Protein AF-A0A920PLA4-F1 (afdb_monomer_lite)

Secondary structure (DSSP, 8-state):
---S----S-----S-S-HHHHHHHHHHHHHHHTT-HHHHHHHHHHHHHH-TT-HHHHHHHHHHHS-BTTB-GGGS-HHHHHHHHHHHHHHHHHHHHHHHHHHTTS-----TTGGGS--GGGGGGS---HHHHHHHHHHHHHHHHHHHHHTSTTS---

Radius of gyration: 16.99 Å; chains: 1; bounding box: 38×43×42 Å

Sequence (158 aa):
MNYPFKLGEYSRPITTCNPEVQIWFDRGLAWVYGFNHEEGAKCLRRAVDIDPTCAMAHWGMALASGPFYNLPWEWLSANQTETMLLTCYEAVQQAVKHSVTLLRSKKHSSWHCLSVIHPIRSLVRKNLKWDDAYAERCEPSIKNFRKTLTSLPYLPRQ

Structure (mmCIF, N/CA/C/O backbone):
data_AF-A0A920PLA4-F1
#
_entry.id   AF-A0A920PLA4-F1
#
loop_
_atom_site.group_PDB
_atom_site.id
_atom_site.type_symbol
_atom_site.label_atom_id
_atom_site.label_alt_id
_atom_site.label_comp_id
_atom_site.label_asym_id
_atom_site.label_entity_id
_atom_site.label_seq_id
_atom_site.pdbx_PDB_ins_code
_atom_site.Cartn_x
_atom_site.Cartn_y
_atom_site.Cartn_z
_atom_site.occupancy
_atom_site.B_iso_or_equiv
_atom_site.auth_seq_id
_atom_site.auth_comp_id
_atom_site.auth_asym_id
_atom_site.auth_atom_id
_atom_site.pdbx_PDB_model_num
ATOM 1 N N . MET A 1 1 ? 4.524 5.229 18.432 1.00 57.50 1 MET A N 1
ATOM 2 C CA . MET A 1 1 ? 5.457 4.846 17.348 1.00 57.50 1 MET A CA 1
ATOM 3 C C . MET A 1 1 ? 6.106 6.088 16.774 1.00 57.50 1 MET A C 1
ATOM 5 O O . MET A 1 1 ? 5.375 6.991 16.387 1.00 57.50 1 MET A O 1
ATOM 9 N N . ASN A 1 2 ? 7.438 6.146 16.734 1.00 78.62 2 ASN A N 1
ATOM 10 C CA . ASN A 1 2 ? 8.165 7.284 16.175 1.00 78.62 2 ASN A CA 1
ATOM 11 C C . ASN A 1 2 ? 8.436 7.014 14.686 1.00 78.62 2 ASN A C 1
ATOM 13 O O . ASN A 1 2 ? 9.343 6.259 14.351 1.00 78.62 2 ASN A O 1
ATOM 17 N N . TYR A 1 3 ? 7.585 7.540 13.805 1.00 89.25 3 TYR A N 1
ATOM 18 C CA . TYR A 1 3 ? 7.832 7.495 12.364 1.00 89.25 3 TYR A CA 1
ATOM 19 C C . TYR A 1 3 ? 8.714 8.696 11.998 1.00 89.25 3 TYR A C 1
ATOM 21 O O . TYR A 1 3 ? 8.331 9.817 12.333 1.00 89.25 3 TYR A O 1
ATOM 29 N N . PRO A 1 4 ? 9.891 8.503 11.374 1.00 90.69 4 PRO A N 1
ATOM 30 C CA . PRO A 1 4 ? 10.906 9.556 11.296 1.00 90.69 4 PRO A CA 1
ATOM 31 C C . PRO A 1 4 ? 10.576 10.668 10.290 1.00 90.69 4 PRO A C 1
ATOM 33 O O . PRO A 1 4 ? 11.223 11.713 10.306 1.00 90.69 4 PRO A O 1
ATOM 36 N N . PHE A 1 5 ? 9.570 10.475 9.432 1.00 92.88 5 PHE A N 1
ATOM 37 C CA . PHE A 1 5 ? 9.207 11.423 8.382 1.00 92.88 5 PHE A CA 1
ATOM 38 C C . PHE A 1 5 ? 7.941 12.214 8.727 1.00 92.88 5 PHE A C 1
ATOM 40 O O . PHE A 1 5 ? 6.944 11.662 9.199 1.00 92.88 5 PHE A O 1
ATOM 47 N N . LYS A 1 6 ? 7.967 13.519 8.439 1.00 91.31 6 LYS A N 1
ATOM 48 C CA . LYS A 1 6 ? 6.815 14.422 8.563 1.00 91.31 6 LYS A CA 1
ATOM 49 C C . LYS A 1 6 ? 6.133 14.552 7.198 1.00 91.31 6 LYS A C 1
ATOM 51 O O . LYS A 1 6 ? 6.673 15.212 6.320 1.00 91.31 6 LYS A O 1
ATOM 56 N N . LEU A 1 7 ? 4.965 13.929 7.030 1.00 90.56 7 LEU A N 1
ATOM 57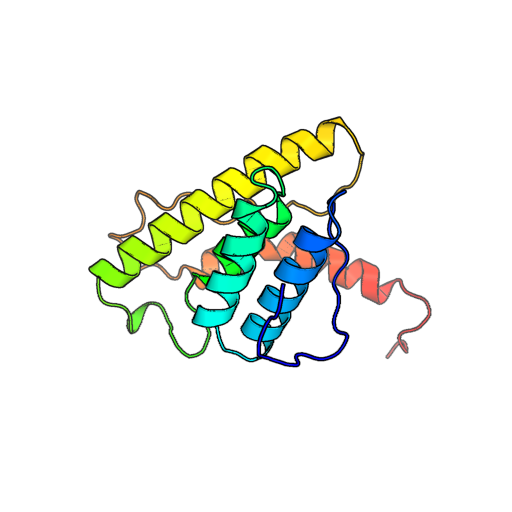 C CA . LEU A 1 7 ? 4.241 13.858 5.745 1.00 90.56 7 LEU A CA 1
ATOM 58 C C . LEU A 1 7 ? 3.047 14.828 5.637 1.00 90.56 7 LEU A C 1
ATOM 60 O O . LEU A 1 7 ? 2.288 14.769 4.675 1.00 90.56 7 LEU A O 1
ATOM 64 N N . GLY A 1 8 ? 2.876 15.719 6.617 1.00 87.19 8 GLY A N 1
ATOM 65 C CA . GLY A 1 8 ? 1.728 16.626 6.694 1.00 87.19 8 GLY A CA 1
ATOM 66 C C . GLY A 1 8 ? 0.460 15.953 7.229 1.00 87.19 8 GLY A C 1
ATOM 67 O O . GLY A 1 8 ? 0.527 14.918 7.889 1.00 87.19 8 GLY A O 1
ATOM 68 N N . GLU A 1 9 ? -0.689 16.577 6.962 1.00 87.94 9 GLU A N 1
ATOM 69 C CA . GLU A 1 9 ? -2.002 16.218 7.530 1.00 87.94 9 GLU A CA 1
ATOM 70 C C . GLU A 1 9 ? -2.928 15.510 6.527 1.00 87.94 9 GLU A C 1
ATOM 72 O O . GLU A 1 9 ? -4.133 15.402 6.749 1.00 87.94 9 GLU A O 1
ATOM 77 N N . TYR A 1 10 ? -2.388 15.043 5.395 1.00 88.62 10 TYR A N 1
ATOM 78 C CA . TYR A 1 10 ? -3.191 14.328 4.407 1.00 88.62 10 TYR A CA 1
ATOM 79 C C . TYR A 1 10 ? -3.833 13.086 5.037 1.00 88.62 10 TYR A C 1
ATOM 81 O O . TYR A 1 10 ? -3.143 12.257 5.631 1.00 88.62 10 TYR A O 1
ATOM 89 N N . SER A 1 11 ? -5.147 12.943 4.861 1.00 89.56 11 SER A N 1
ATOM 90 C CA . SER A 1 11 ? -5.881 11.761 5.293 1.00 89.56 11 SER A CA 1
ATOM 91 C C . SER A 1 11 ? -6.970 11.395 4.298 1.00 89.56 11 SER A C 1
ATOM 93 O O . SER A 1 11 ? -7.682 12.255 3.770 1.00 89.56 11 SER A O 1
ATOM 95 N N . ARG A 1 12 ? -7.119 10.093 4.057 1.00 86.31 12 ARG A N 1
ATOM 96 C CA . ARG A 1 12 ? -8.247 9.525 3.328 1.00 86.31 12 ARG A CA 1
ATOM 97 C C . ARG A 1 12 ? -8.957 8.523 4.235 1.00 86.31 12 ARG A C 1
ATOM 99 O O . ARG A 1 12 ? -8.454 7.409 4.390 1.00 86.31 12 ARG A O 1
ATOM 106 N N . PRO A 1 13 ? -10.141 8.860 4.776 1.00 85.56 13 PRO A N 1
ATOM 107 C CA . PRO A 1 13 ? -10.870 7.964 5.663 1.00 85.56 13 PRO A CA 1
ATOM 108 C C . PRO A 1 13 ? -11.124 6.598 5.019 1.00 85.56 13 PRO A C 1
ATOM 110 O O . PRO A 1 13 ? -11.668 6.505 3.913 1.00 85.56 13 PRO A O 1
ATOM 113 N N . ILE A 1 14 ? -10.743 5.536 5.725 1.00 85.50 14 ILE A N 1
ATOM 114 C CA . ILE A 1 14 ? -10.998 4.148 5.341 1.00 85.50 14 ILE A CA 1
ATOM 115 C C . ILE A 1 14 ? -11.874 3.453 6.377 1.00 85.50 14 ILE A C 1
ATOM 117 O O . ILE A 1 14 ? -12.033 3.895 7.511 1.00 85.50 14 ILE A O 1
ATOM 121 N N . THR A 1 15 ? -12.480 2.336 5.981 1.00 82.75 15 THR A N 1
ATOM 122 C CA . THR A 1 15 ? -13.236 1.506 6.920 1.00 82.75 15 THR A CA 1
ATOM 123 C C . THR A 1 15 ? -12.266 0.724 7.801 1.00 82.75 15 THR A C 1
ATOM 125 O O . THR A 1 15 ? -11.747 -0.313 7.396 1.00 82.75 15 THR A O 1
ATOM 128 N N . THR A 1 16 ? -12.016 1.238 8.999 1.00 82.88 16 THR A N 1
ATOM 129 C CA . THR A 1 16 ? -11.270 0.572 10.070 1.00 82.88 16 THR A CA 1
ATOM 130 C C . THR A 1 16 ? -11.741 1.112 11.420 1.00 82.88 16 THR A C 1
ATOM 132 O O . THR A 1 16 ? -12.177 2.258 11.517 1.00 82.88 16 THR A O 1
ATOM 135 N N . CYS A 1 17 ? -11.672 0.286 12.463 1.00 83.81 17 CYS A N 1
ATOM 136 C CA . CYS A 1 17 ? -11.915 0.717 13.843 1.00 83.81 17 CYS A CA 1
ATOM 137 C C . CYS A 1 17 ? -10.612 1.053 14.581 1.00 83.81 17 CYS A C 1
ATOM 139 O O . CYS A 1 17 ? -10.665 1.486 15.729 1.00 83.81 17 CYS A O 1
ATOM 141 N N . ASN A 1 18 ? -9.453 0.828 13.953 1.00 90.81 18 ASN A N 1
ATOM 142 C CA . ASN A 1 18 ? -8.153 1.049 14.564 1.00 90.81 18 ASN A CA 1
ATOM 143 C C . ASN A 1 18 ? -7.521 2.342 14.009 1.00 90.81 18 ASN A C 1
ATOM 145 O O . ASN A 1 18 ? -7.112 2.370 12.844 1.00 90.81 18 ASN A O 1
ATOM 149 N N . PRO A 1 19 ? -7.391 3.405 14.827 1.00 94.12 19 PRO A N 1
ATOM 150 C CA . PRO A 1 19 ? -6.769 4.658 14.401 1.00 94.12 19 PRO A CA 1
ATOM 151 C C . PRO A 1 19 ? -5.329 4.491 13.899 1.00 94.12 19 PRO A C 1
ATOM 153 O O . PRO A 1 19 ? -4.886 5.247 13.038 1.00 94.12 19 PRO A O 1
ATOM 156 N N . GLU A 1 20 ? -4.591 3.491 14.389 1.00 95.88 20 GLU A N 1
ATOM 157 C CA . GLU A 1 20 ? -3.226 3.221 13.933 1.00 95.88 20 GLU A CA 1
ATOM 158 C C . GLU A 1 20 ? -3.201 2.751 12.469 1.00 95.88 20 GLU A C 1
ATOM 160 O O . GLU A 1 20 ? -2.326 3.159 11.707 1.00 95.88 20 GLU A O 1
ATOM 165 N N . VAL A 1 21 ? -4.194 1.960 12.044 1.00 95.75 21 VAL A N 1
ATOM 166 C CA . VAL A 1 21 ? -4.337 1.506 10.648 1.00 95.75 21 VAL A CA 1
ATOM 167 C C . VAL A 1 21 ? -4.596 2.695 9.730 1.00 95.75 21 VAL A C 1
ATOM 169 O O . VAL A 1 21 ? -3.964 2.794 8.682 1.00 95.75 21 VAL A O 1
ATOM 172 N N . GLN A 1 22 ? -5.470 3.621 10.141 1.00 94.31 22 GLN A N 1
ATOM 173 C CA . GLN A 1 22 ? -5.736 4.857 9.399 1.00 94.31 22 GLN A CA 1
ATOM 174 C C . GLN A 1 22 ? -4.446 5.671 9.211 1.00 94.31 22 GLN A C 1
ATOM 176 O O . GLN A 1 22 ? -4.125 6.056 8.091 1.00 94.31 22 GLN A O 1
ATOM 181 N N . ILE A 1 23 ? -3.654 5.846 10.276 1.00 96.00 23 ILE A N 1
ATOM 182 C CA . ILE A 1 23 ? -2.377 6.577 10.225 1.00 96.00 23 ILE A CA 1
ATOM 183 C C . ILE A 1 23 ? -1.391 5.923 9.248 1.00 96.00 23 ILE A C 1
ATOM 185 O O . ILE A 1 23 ? -0.773 6.611 8.435 1.00 96.00 23 ILE A O 1
ATOM 189 N N . TRP A 1 24 ? -1.203 4.603 9.323 1.00 97.44 24 TRP A N 1
ATOM 190 C CA . TRP A 1 24 ? -0.270 3.902 8.435 1.00 97.44 24 TRP A CA 1
ATOM 191 C C . TRP A 1 24 ? -0.748 3.874 6.984 1.00 97.44 24 TRP A C 1
ATOM 193 O O . TRP A 1 24 ? 0.070 4.002 6.072 1.00 97.44 24 TRP A O 1
ATOM 203 N N . PHE A 1 25 ? -2.058 3.777 6.770 1.00 96.62 25 PHE A N 1
ATOM 204 C CA . PHE A 1 25 ? -2.655 3.879 5.448 1.00 96.62 25 PHE A CA 1
ATOM 205 C C . PHE A 1 25 ? -2.432 5.263 4.825 1.00 96.62 25 PHE A C 1
ATOM 207 O O . PHE A 1 25 ? -1.978 5.358 3.684 1.00 96.62 25 PHE A O 1
ATOM 214 N N . ASP A 1 26 ? -2.671 6.329 5.589 1.00 96.25 26 ASP A N 1
ATOM 215 C CA . ASP A 1 26 ? -2.479 7.708 5.136 1.00 96.25 26 ASP A CA 1
ATOM 216 C C . ASP A 1 26 ? -1.012 7.999 4.800 1.00 96.25 26 ASP A C 1
ATOM 218 O O . ASP A 1 26 ? -0.721 8.564 3.744 1.00 96.25 26 ASP A O 1
ATOM 222 N N . ARG A 1 27 ? -0.070 7.524 5.630 1.00 97.12 27 ARG A N 1
ATOM 223 C CA . ARG A 1 27 ? 1.374 7.596 5.336 1.00 97.12 27 ARG A CA 1
ATOM 224 C C . ARG A 1 27 ? 1.732 6.863 4.048 1.00 97.12 27 ARG A C 1
ATOM 226 O O . ARG A 1 27 ? 2.487 7.384 3.233 1.00 97.12 27 ARG A O 1
ATOM 233 N N . GLY A 1 28 ? 1.175 5.669 3.865 1.00 97.06 28 GLY A N 1
ATOM 234 C CA . GLY A 1 28 ? 1.363 4.875 2.659 1.00 97.06 28 GLY A CA 1
ATOM 235 C C . GLY A 1 28 ? 0.918 5.611 1.403 1.00 97.06 28 GLY A C 1
ATOM 236 O O . GLY A 1 28 ? 1.679 5.710 0.443 1.00 97.06 28 GLY A O 1
ATOM 237 N N . LEU A 1 29 ? -0.285 6.189 1.430 1.00 95.81 29 LEU A N 1
ATOM 238 C CA . LEU A 1 29 ? -0.794 6.987 0.318 1.00 95.81 29 LEU A CA 1
ATOM 239 C C . LEU A 1 29 ? 0.030 8.248 0.068 1.00 95.81 29 LEU A C 1
ATOM 241 O O . LEU A 1 29 ? 0.305 8.553 -1.089 1.00 95.81 29 LEU A O 1
ATOM 245 N N . ALA A 1 30 ? 0.447 8.955 1.118 1.00 96.19 30 ALA A N 1
ATOM 246 C CA . ALA A 1 30 ? 1.281 10.143 0.974 1.00 96.19 30 ALA A CA 1
ATOM 247 C C . ALA A 1 30 ? 2.594 9.825 0.238 1.00 96.19 30 ALA A C 1
ATOM 249 O O . ALA A 1 30 ? 2.984 10.564 -0.663 1.00 96.19 30 ALA A O 1
ATOM 250 N N . TRP A 1 31 ? 3.235 8.694 0.544 1.00 96.31 31 TRP A N 1
ATOM 251 C CA . TRP A 1 31 ? 4.441 8.264 -0.167 1.00 96.31 31 TRP A CA 1
ATOM 252 C C . TRP A 1 31 ? 4.193 7.829 -1.600 1.00 96.31 31 TRP A C 1
ATOM 254 O O . TRP A 1 31 ? 4.960 8.217 -2.478 1.00 96.31 31 TRP A O 1
ATOM 264 N N . VAL A 1 32 ? 3.122 7.074 -1.855 1.00 93.44 32 VAL A N 1
ATOM 265 C CA . VAL A 1 32 ? 2.747 6.689 -3.223 1.00 93.44 32 VAL A CA 1
ATOM 266 C C . VAL A 1 32 ? 2.486 7.935 -4.073 1.00 93.44 32 VAL A C 1
ATOM 268 O O . VAL A 1 32 ? 2.985 8.031 -5.189 1.00 93.44 32 VAL A O 1
ATOM 271 N N . TYR A 1 33 ? 1.772 8.930 -3.541 1.00 91.62 33 TYR A N 1
ATOM 272 C CA . TYR A 1 33 ? 1.533 10.200 -4.238 1.00 91.62 33 TYR A CA 1
ATOM 273 C C . TYR A 1 33 ? 2.795 11.056 -4.374 1.00 91.62 33 TYR A C 1
ATOM 275 O O . TYR A 1 33 ? 2.931 11.800 -5.340 1.00 91.62 33 TYR A O 1
ATOM 283 N N . GLY A 1 34 ? 3.736 10.917 -3.442 1.00 92.31 34 GLY A N 1
ATOM 284 C CA . GLY A 1 34 ? 5.088 11.463 -3.536 1.00 92.31 34 GLY A CA 1
ATOM 285 C C . GLY A 1 34 ? 6.040 10.645 -4.416 1.00 92.31 34 GLY A C 1
ATOM 286 O O . GLY A 1 34 ? 7.239 10.908 -4.387 1.00 92.31 34 GLY A O 1
ATOM 287 N N . PHE A 1 35 ? 5.541 9.657 -5.171 1.00 91.56 35 PHE A N 1
ATOM 288 C CA . PHE A 1 35 ? 6.309 8.768 -6.055 1.00 91.56 35 PHE A CA 1
ATOM 289 C C . PHE A 1 35 ? 7.365 7.888 -5.358 1.00 91.56 35 PHE A C 1
ATOM 291 O O . PHE A 1 35 ? 8.229 7.314 -6.020 1.00 91.56 35 PHE A O 1
ATOM 298 N N . ASN A 1 36 ? 7.280 7.707 -4.038 1.00 94.25 36 ASN A N 1
ATOM 299 C CA . ASN A 1 36 ? 8.088 6.741 -3.295 1.00 94.25 36 ASN A CA 1
ATOM 300 C C . ASN A 1 36 ? 7.276 5.468 -3.015 1.00 94.25 36 ASN A C 1
ATOM 302 O O . ASN A 1 36 ? 6.725 5.261 -1.932 1.00 94.25 36 ASN A O 1
ATOM 306 N N . HIS A 1 37 ? 7.202 4.603 -4.022 1.00 93.00 37 HIS A N 1
ATOM 307 C CA . HIS A 1 37 ? 6.447 3.352 -3.957 1.00 93.00 37 HIS A CA 1
ATOM 308 C C . HIS A 1 37 ? 6.996 2.374 -2.908 1.00 93.00 37 HIS A C 1
ATOM 310 O O . HIS A 1 37 ? 6.220 1.689 -2.243 1.00 93.00 37 HIS A O 1
ATOM 316 N N . GLU A 1 38 ? 8.316 2.345 -2.704 1.00 94.00 38 GLU A N 1
ATOM 317 C CA . GLU A 1 38 ? 8.954 1.437 -1.746 1.00 94.00 38 GLU A CA 1
ATOM 318 C C . GLU A 1 38 ? 8.552 1.764 -0.300 1.00 94.00 38 GLU A C 1
ATOM 320 O O . GLU A 1 38 ? 8.107 0.886 0.445 1.00 94.00 38 GLU A O 1
ATOM 325 N N . GLU A 1 39 ? 8.662 3.032 0.103 1.00 96.69 39 GLU A N 1
ATOM 326 C CA . GLU A 1 39 ? 8.265 3.459 1.448 1.00 96.69 39 GLU A CA 1
ATOM 327 C C . GLU A 1 39 ? 6.740 3.417 1.626 1.00 96.69 39 GLU A C 1
ATOM 329 O O . GLU A 1 39 ? 6.244 3.036 2.693 1.00 96.69 39 GLU A O 1
ATOM 334 N N . GLY A 1 40 ? 5.989 3.700 0.556 1.00 96.75 40 GLY A N 1
ATOM 335 C CA . GLY A 1 40 ? 4.544 3.493 0.506 1.00 96.75 40 GLY A CA 1
ATOM 336 C C . GLY A 1 40 ? 4.160 2.047 0.826 1.00 96.75 40 GLY A C 1
ATOM 337 O O . GLY A 1 40 ? 3.346 1.806 1.720 1.00 96.75 40 GLY A O 1
ATOM 338 N N . ALA A 1 41 ? 4.802 1.075 0.174 1.00 96.19 41 ALA A N 1
ATOM 339 C CA . ALA A 1 41 ? 4.573 -0.347 0.416 1.00 96.19 41 ALA A CA 1
ATOM 340 C C . ALA A 1 41 ? 4.949 -0.765 1.848 1.00 96.19 41 ALA A C 1
ATOM 342 O O . ALA A 1 41 ? 4.235 -1.559 2.458 1.00 96.19 41 ALA A O 1
ATOM 343 N N . LYS A 1 42 ? 6.022 -0.214 2.435 1.00 97.00 42 LYS A N 1
ATOM 344 C CA . LYS A 1 42 ? 6.383 -0.476 3.845 1.00 97.00 42 LYS A CA 1
ATOM 345 C C . LYS A 1 42 ? 5.304 0.020 4.810 1.00 97.00 42 LYS A C 1
ATOM 347 O O . LYS A 1 42 ? 4.901 -0.721 5.707 1.00 97.00 42 LYS A O 1
ATOM 352 N N . CYS A 1 43 ? 4.794 1.233 4.603 1.00 97.69 43 CYS A N 1
ATOM 353 C CA . CYS A 1 43 ? 3.721 1.795 5.424 1.00 97.69 43 CYS A CA 1
ATOM 354 C C . CYS A 1 43 ? 2.413 1.002 5.289 1.00 97.69 43 CYS A C 1
ATOM 356 O O . CYS A 1 43 ? 1.756 0.706 6.286 1.00 97.69 43 CYS A O 1
ATOM 358 N N . LEU A 1 44 ? 2.050 0.610 4.067 1.00 97.62 44 LEU A N 1
ATOM 359 C CA . LEU A 1 44 ? 0.823 -0.147 3.799 1.00 97.62 44 LEU A CA 1
ATOM 360 C C . LEU A 1 44 ? 0.916 -1.578 4.326 1.00 97.62 44 LEU A C 1
ATOM 362 O O . LEU A 1 44 ? -0.064 -2.084 4.870 1.00 97.62 44 LEU A O 1
ATOM 366 N N . ARG A 1 45 ? 2.101 -2.197 4.276 1.00 97.81 45 ARG A N 1
ATOM 367 C CA . ARG A 1 45 ? 2.349 -3.493 4.916 1.00 97.81 45 ARG A CA 1
ATOM 368 C C . ARG A 1 45 ? 2.145 -3.383 6.416 1.00 97.81 45 ARG A C 1
ATOM 370 O O . ARG A 1 45 ? 1.456 -4.212 6.990 1.00 97.81 45 ARG A O 1
ATOM 377 N N . ARG A 1 46 ? 2.639 -2.308 7.034 1.00 97.69 46 ARG A N 1
ATOM 378 C CA . ARG A 1 46 ? 2.419 -2.067 8.460 1.00 97.69 46 ARG A CA 1
ATOM 379 C C . ARG A 1 46 ? 0.933 -1.920 8.803 1.00 97.69 46 ARG A C 1
ATOM 381 O O . ARG A 1 46 ? 0.508 -2.436 9.831 1.00 97.69 46 ARG A O 1
ATOM 388 N N . ALA A 1 47 ? 0.140 -1.269 7.949 1.00 97.44 47 ALA A N 1
ATOM 389 C CA . ALA A 1 47 ? -1.313 -1.206 8.117 1.00 97.44 47 ALA A CA 1
ATOM 390 C C . ALA A 1 47 ? -1.966 -2.603 8.046 1.00 97.44 47 ALA A C 1
ATOM 392 O O . ALA A 1 47 ? -2.823 -2.910 8.873 1.00 97.44 47 ALA A O 1
ATOM 393 N N . VAL A 1 48 ? -1.525 -3.458 7.113 1.00 96.94 48 VAL A N 1
ATOM 394 C CA . VAL A 1 48 ? -1.965 -4.863 7.008 1.00 96.94 48 VAL A CA 1
ATOM 395 C C . VAL A 1 48 ? -1.545 -5.684 8.231 1.00 96.94 48 VAL A C 1
ATOM 397 O O . VAL A 1 48 ? -2.347 -6.463 8.730 1.00 96.94 48 VAL A O 1
ATOM 400 N N . ASP A 1 49 ? -0.333 -5.498 8.754 1.00 97.56 49 ASP A N 1
ATOM 401 C CA . ASP A 1 49 ? 0.145 -6.223 9.940 1.00 97.56 49 ASP A CA 1
ATOM 402 C C . ASP A 1 49 ? -0.677 -5.886 11.194 1.00 97.56 49 ASP A C 1
ATOM 404 O O . ASP A 1 49 ? -0.846 -6.726 12.076 1.00 97.56 49 ASP A O 1
ATOM 408 N N . ILE A 1 50 ? -1.173 -4.647 11.290 1.00 97.38 50 ILE A N 1
ATOM 409 C CA . ILE A 1 50 ? -2.009 -4.189 12.407 1.00 97.38 50 ILE A CA 1
ATOM 410 C C . ILE A 1 50 ? -3.447 -4.703 12.269 1.00 97.38 50 ILE A C 1
ATOM 412 O O . ILE A 1 50 ? -4.037 -5.138 13.257 1.00 97.38 50 ILE A O 1
ATOM 416 N N . ASP A 1 51 ? -4.021 -4.640 11.066 1.00 94.75 51 ASP A N 1
ATOM 417 C CA . ASP A 1 51 ? -5.351 -5.175 10.770 1.00 94.75 51 ASP A CA 1
ATOM 418 C C . ASP A 1 51 ? -5.336 -5.955 9.447 1.00 94.75 51 ASP A C 1
ATOM 420 O O . ASP A 1 51 ? -5.608 -5.393 8.376 1.00 94.75 51 ASP A O 1
ATOM 424 N N . PRO A 1 52 ? -5.095 -7.280 9.512 1.00 95.44 52 PRO A N 1
ATOM 425 C CA . PRO A 1 52 ? -5.084 -8.138 8.332 1.00 95.44 52 PRO A CA 1
ATOM 426 C C . PRO A 1 52 ? -6.441 -8.234 7.634 1.00 95.44 52 PRO A C 1
ATOM 428 O O . PRO A 1 52 ? -6.515 -8.753 6.523 1.00 95.44 52 PRO A O 1
ATOM 431 N N . THR A 1 53 ? -7.520 -7.760 8.262 1.00 90.88 53 THR A N 1
ATOM 432 C CA . THR A 1 53 ? -8.869 -7.754 7.690 1.00 90.88 53 THR A CA 1
ATOM 433 C C . THR A 1 53 ? -9.228 -6.428 7.027 1.00 90.88 53 THR A C 1
ATOM 435 O O . THR A 1 53 ? -10.293 -6.311 6.416 1.00 90.88 53 THR A O 1
ATOM 438 N N . CYS A 1 54 ? -8.345 -5.427 7.083 1.00 88.06 54 CYS A N 1
ATOM 439 C CA . CYS A 1 54 ? -8.579 -4.141 6.449 1.00 88.06 54 CYS A CA 1
ATOM 440 C C . CYS A 1 54 ? -8.449 -4.256 4.924 1.00 88.06 54 CYS A C 1
ATOM 442 O O . CYS A 1 54 ? -7.354 -4.236 4.359 1.00 88.06 54 CYS A O 1
ATOM 444 N N . ALA A 1 55 ? -9.591 -4.313 4.233 1.00 87.38 55 ALA A N 1
ATOM 445 C CA . ALA A 1 55 ? -9.639 -4.386 2.772 1.00 87.38 55 ALA A CA 1
ATOM 446 C C . ALA A 1 55 ? -8.853 -3.249 2.091 1.00 87.38 55 ALA A C 1
ATOM 448 O O . ALA A 1 55 ? -8.227 -3.454 1.052 1.00 87.38 55 ALA A O 1
ATOM 449 N N . MET A 1 56 ? -8.855 -2.057 2.695 1.00 87.94 56 MET A N 1
ATOM 450 C CA . MET A 1 56 ? -8.156 -0.894 2.153 1.00 87.94 56 MET A CA 1
ATOM 451 C C . MET A 1 56 ? -6.645 -0.939 2.317 1.00 87.94 56 MET A C 1
ATOM 453 O O . MET A 1 56 ? -5.938 -0.494 1.416 1.00 87.94 56 MET A O 1
ATOM 457 N N . ALA A 1 57 ? -6.140 -1.510 3.409 1.00 94.06 57 ALA A N 1
ATOM 458 C CA . ALA A 1 57 ? -4.706 -1.707 3.580 1.00 94.06 57 ALA A CA 1
ATOM 459 C C . ALA A 1 57 ? -4.158 -2.657 2.500 1.00 94.06 57 ALA A C 1
ATOM 461 O O . ALA A 1 57 ? -3.161 -2.348 1.847 1.00 94.06 57 ALA A O 1
ATOM 462 N N . HIS A 1 58 ? -4.881 -3.749 2.222 1.00 92.38 58 HIS A N 1
ATOM 463 C CA . HIS A 1 58 ? -4.558 -4.686 1.138 1.00 92.38 58 HIS A CA 1
ATOM 464 C C . HIS A 1 58 ? -4.631 -4.045 -0.251 1.00 92.38 58 HIS A C 1
ATOM 466 O O . HIS A 1 58 ? -3.756 -4.257 -1.086 1.00 92.38 58 HIS A O 1
ATOM 472 N N . TRP A 1 59 ? -5.630 -3.201 -0.502 1.00 92.62 59 TRP A N 1
ATOM 473 C CA . TRP A 1 59 ? -5.680 -2.427 -1.742 1.00 92.62 59 TRP A CA 1
ATOM 474 C C . TRP A 1 59 ? -4.475 -1.503 -1.909 1.00 92.62 59 TRP A C 1
ATOM 476 O O . TRP A 1 59 ? -3.876 -1.457 -2.982 1.00 92.62 59 TRP A O 1
ATOM 486 N N . GLY A 1 60 ? -4.108 -0.787 -0.846 1.00 91.44 60 GLY A N 1
ATOM 487 C CA . GLY A 1 60 ? -2.942 0.084 -0.857 1.00 91.44 60 GLY A CA 1
ATOM 488 C C . GLY A 1 60 ? -1.655 -0.697 -1.129 1.00 91.44 60 GLY A C 1
ATOM 489 O O . GLY A 1 60 ? -0.832 -0.250 -1.922 1.00 91.44 60 GLY A O 1
ATOM 490 N N . MET A 1 61 ? -1.509 -1.896 -0.557 1.00 94.06 61 MET A N 1
ATOM 491 C CA . MET A 1 61 ? -0.388 -2.791 -0.860 1.00 94.06 61 MET A CA 1
ATOM 492 C C . MET A 1 61 ? -0.280 -3.114 -2.353 1.00 94.06 61 MET A C 1
ATOM 494 O O . MET A 1 61 ? 0.815 -3.030 -2.909 1.00 94.06 61 MET A O 1
ATOM 498 N N . ALA A 1 62 ? -1.398 -3.429 -3.014 1.00 88.56 62 ALA A N 1
ATOM 499 C CA . ALA A 1 62 ? -1.411 -3.659 -4.458 1.00 88.56 62 ALA A CA 1
ATOM 500 C C . ALA A 1 62 ? -1.044 -2.389 -5.245 1.00 88.56 62 ALA A C 1
ATOM 502 O O . ALA A 1 62 ? -0.236 -2.451 -6.165 1.00 88.56 62 ALA A O 1
ATOM 503 N N . LEU A 1 63 ? -1.588 -1.234 -4.849 1.00 88.44 63 LEU A N 1
ATOM 504 C CA . LEU A 1 63 ? -1.298 0.059 -5.474 1.00 88.44 63 LEU A CA 1
ATOM 505 C C . LEU A 1 63 ? 0.195 0.420 -5.404 1.00 88.44 63 LEU A C 1
ATOM 507 O O . LEU A 1 63 ? 0.761 0.895 -6.383 1.00 88.44 63 LEU A O 1
ATOM 511 N N . ALA A 1 64 ? 0.832 0.209 -4.252 1.00 92.88 64 ALA A N 1
ATOM 512 C CA . ALA A 1 64 ? 2.233 0.563 -4.049 1.00 92.88 64 ALA A CA 1
ATOM 513 C C . ALA A 1 64 ? 3.213 -0.432 -4.692 1.00 92.88 64 ALA A C 1
ATOM 515 O O . ALA A 1 64 ? 4.328 -0.042 -5.016 1.00 92.88 64 ALA A O 1
ATOM 516 N N . SER A 1 65 ? 2.812 -1.696 -4.870 1.00 89.94 65 SER A N 1
ATOM 517 C CA . SER A 1 65 ? 3.703 -2.776 -5.333 1.00 89.94 65 SER A CA 1
ATOM 518 C C . SER A 1 65 ? 3.645 -3.033 -6.843 1.00 89.94 65 SER A C 1
ATOM 520 O O . SER A 1 65 ? 4.409 -3.857 -7.347 1.00 89.94 65 SER A O 1
ATOM 522 N N . GLY A 1 66 ? 2.724 -2.380 -7.556 1.00 84.75 66 GLY A N 1
ATOM 523 C CA . GLY A 1 66 ? 2.597 -2.473 -9.009 1.00 84.75 66 GLY A CA 1
ATOM 524 C C . GLY A 1 66 ? 3.540 -1.518 -9.749 1.00 84.75 66 GLY A C 1
ATOM 525 O O . GLY A 1 66 ? 4.155 -0.644 -9.133 1.00 84.75 66 GLY A O 1
ATOM 526 N N . PRO A 1 67 ? 3.667 -1.668 -11.076 1.00 80.50 67 PRO A N 1
ATOM 527 C CA . PRO A 1 67 ? 4.386 -0.703 -11.892 1.00 80.50 67 PRO A CA 1
ATOM 528 C C . PRO A 1 67 ? 3.660 0.635 -11.925 1.00 80.50 67 PRO A C 1
ATOM 530 O O . PRO A 1 67 ? 2.455 0.742 -11.689 1.00 80.50 67 PRO A O 1
ATOM 533 N N . PHE A 1 68 ? 4.433 1.667 -12.220 1.00 81.94 68 PHE A N 1
ATOM 534 C CA . PHE A 1 68 ? 4.001 3.056 -12.219 1.00 81.94 68 PHE A CA 1
ATOM 535 C C . PHE A 1 68 ? 4.653 3.790 -13.385 1.00 81.94 68 PHE A C 1
ATOM 537 O O . PHE A 1 68 ? 5.492 3.237 -14.088 1.00 81.94 68 PHE A O 1
ATOM 544 N N . TYR A 1 69 ? 4.285 5.053 -13.594 1.00 75.62 69 TYR A N 1
ATOM 545 C CA . TYR A 1 69 ? 4.684 5.815 -14.781 1.00 75.62 69 TYR A CA 1
ATOM 546 C C . TYR A 1 69 ? 6.204 5.818 -15.056 1.00 75.62 69 TYR A C 1
ATOM 548 O O . TYR A 1 69 ? 6.620 5.766 -16.207 1.00 75.62 69 TYR A O 1
ATOM 556 N N . ASN A 1 70 ? 7.031 5.826 -14.002 1.00 82.38 70 ASN A N 1
ATOM 557 C CA . ASN A 1 70 ? 8.497 5.818 -14.108 1.00 82.38 70 ASN A CA 1
ATOM 558 C C . ASN A 1 70 ? 9.126 4.414 -13.990 1.00 82.38 70 ASN A C 1
ATOM 560 O O . ASN A 1 70 ? 10.348 4.294 -13.969 1.00 82.38 70 ASN A O 1
ATOM 564 N N . LEU A 1 71 ? 8.318 3.363 -13.862 1.00 83.25 71 LEU A N 1
ATOM 565 C CA . LEU A 1 71 ? 8.749 1.967 -13.850 1.00 83.25 71 LEU A CA 1
ATOM 566 C C . LEU A 1 71 ? 7.703 1.132 -14.602 1.00 83.25 71 LEU A C 1
ATOM 568 O O . LEU A 1 71 ? 6.923 0.411 -13.972 1.00 83.25 71 LEU A O 1
ATOM 572 N N . PRO A 1 72 ? 7.623 1.292 -15.933 1.00 83.50 72 PRO A N 1
ATOM 573 C CA . PRO A 1 72 ? 6.672 0.563 -16.750 1.00 83.50 72 PRO A CA 1
ATOM 574 C C . PRO A 1 72 ? 7.065 -0.919 -16.845 1.00 83.50 72 PRO A C 1
ATOM 576 O O . PRO A 1 72 ? 8.201 -1.307 -16.548 1.00 83.50 72 PRO A O 1
ATOM 579 N N . TRP A 1 73 ? 6.119 -1.759 -17.266 1.00 79.56 73 TRP A N 1
ATOM 580 C CA . TRP A 1 73 ? 6.298 -3.213 -17.344 1.00 79.56 73 TRP A CA 1
ATOM 581 C C . TRP A 1 73 ? 7.515 -3.622 -18.181 1.00 79.56 73 TRP A C 1
ATOM 583 O O . TRP A 1 73 ? 8.214 -4.571 -17.837 1.00 79.56 73 TRP A O 1
ATOM 593 N N . GLU A 1 74 ? 7.797 -2.891 -19.255 1.00 82.75 74 GLU A N 1
ATOM 594 C CA . GLU A 1 74 ? 8.874 -3.157 -20.208 1.00 82.75 74 GLU A CA 1
ATOM 595 C C . GLU A 1 74 ? 10.270 -3.004 -19.595 1.00 82.75 74 GLU A C 1
ATOM 59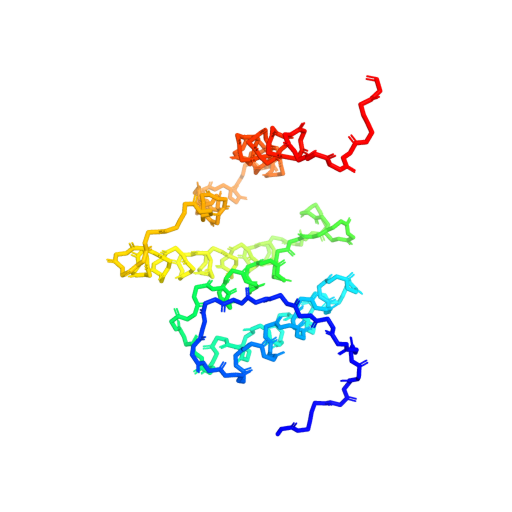7 O O . GLU A 1 74 ? 11.243 -3.514 -20.150 1.00 82.75 74 GLU A O 1
ATOM 602 N N . TRP A 1 75 ? 10.391 -2.289 -18.474 1.00 85.81 75 TRP A N 1
ATOM 603 C CA . TRP A 1 75 ? 11.669 -2.076 -17.789 1.00 85.81 75 TRP A CA 1
ATOM 604 C C . TRP A 1 75 ? 11.948 -3.135 -16.722 1.00 85.81 75 TRP A C 1
ATOM 606 O O . TRP A 1 75 ? 13.051 -3.188 -16.176 1.00 85.81 75 TRP A O 1
ATOM 616 N N . LEU A 1 76 ? 10.969 -3.986 -16.416 1.00 82.50 76 LEU A N 1
ATOM 617 C CA . LEU A 1 76 ? 11.106 -5.037 -15.422 1.00 82.50 76 LEU A CA 1
ATOM 618 C C . LEU A 1 76 ? 11.715 -6.292 -16.049 1.00 82.50 76 LEU A C 1
ATOM 620 O O . LEU A 1 76 ? 11.301 -6.765 -17.107 1.00 82.50 76 LEU A O 1
ATOM 624 N N . SER A 1 77 ? 12.662 -6.907 -15.343 1.00 89.12 77 SER A N 1
ATOM 625 C CA . SER A 1 77 ? 13.063 -8.281 -15.655 1.00 89.12 77 SER A CA 1
ATOM 626 C C . SER A 1 77 ? 11.893 -9.249 -15.445 1.00 89.12 77 SER A C 1
ATOM 628 O O . SER A 1 77 ? 10.943 -8.961 -14.710 1.00 89.12 77 SER A O 1
ATOM 630 N N . ALA A 1 78 ? 11.978 -10.444 -16.033 1.00 81.56 78 ALA A N 1
ATOM 631 C CA . ALA A 1 78 ? 10.957 -11.477 -15.855 1.00 81.56 78 ALA A CA 1
ATOM 632 C C . ALA A 1 78 ? 10.714 -11.819 -14.370 1.00 81.56 78 ALA A C 1
ATOM 634 O O . ALA A 1 78 ? 9.567 -11.919 -13.944 1.00 81.56 78 ALA A O 1
ATOM 635 N N . ASN A 1 79 ? 11.782 -11.910 -13.568 1.00 84.50 79 ASN A N 1
ATOM 636 C CA . ASN A 1 79 ? 11.682 -12.209 -12.136 1.00 84.50 79 ASN A CA 1
ATOM 637 C C . ASN A 1 79 ? 11.027 -11.065 -11.339 1.00 84.50 79 ASN A C 1
ATOM 639 O O . ASN A 1 79 ? 10.186 -11.299 -10.470 1.00 84.50 79 ASN A O 1
ATOM 643 N N . GLN A 1 80 ? 11.376 -9.811 -11.652 1.00 85.06 80 GLN A N 1
ATOM 644 C CA . GLN A 1 80 ? 10.731 -8.647 -11.032 1.00 85.06 80 GLN A CA 1
ATOM 645 C C . GLN A 1 80 ? 9.247 -8.587 -11.395 1.00 85.06 80 GLN A C 1
ATOM 647 O O . GLN A 1 80 ? 8.410 -8.404 -10.516 1.00 85.06 80 GLN A O 1
ATOM 652 N N . THR A 1 81 ? 8.926 -8.812 -12.669 1.00 81.56 81 THR A N 1
ATOM 653 C CA . THR A 1 81 ? 7.549 -8.856 -13.170 1.00 81.56 81 THR A CA 1
ATOM 654 C C . THR A 1 81 ? 6.736 -9.918 -12.439 1.00 81.56 81 THR A C 1
ATOM 656 O O . THR A 1 81 ? 5.661 -9.620 -11.928 1.00 81.56 81 THR A O 1
ATOM 659 N N . GLU A 1 82 ? 7.252 -11.144 -12.331 1.00 79.31 82 GLU A N 1
ATOM 660 C CA . GLU A 1 82 ? 6.581 -12.236 -11.623 1.00 79.31 82 GLU A CA 1
ATOM 661 C C . GLU A 1 82 ? 6.358 -11.904 -10.143 1.00 79.31 82 GLU A C 1
ATOM 663 O O . GLU A 1 82 ? 5.236 -12.012 -9.650 1.00 79.31 82 GLU A O 1
ATOM 668 N N . THR A 1 83 ? 7.391 -11.418 -9.451 1.00 83.62 83 THR A N 1
ATOM 669 C CA . THR A 1 83 ? 7.306 -11.054 -8.028 1.00 83.62 83 THR A CA 1
ATOM 670 C C . THR A 1 83 ? 6.274 -9.951 -7.781 1.00 83.62 83 THR A C 1
ATOM 672 O O . THR A 1 83 ? 5.438 -10.059 -6.877 1.00 83.62 83 THR A O 1
ATOM 675 N N . MET A 1 84 ? 6.301 -8.891 -8.593 1.00 86.00 84 MET A N 1
ATOM 676 C CA . MET A 1 84 ? 5.357 -7.777 -8.489 1.00 86.00 84 MET A CA 1
ATOM 677 C C . MET A 1 84 ? 3.930 -8.231 -8.788 1.00 86.00 84 MET A C 1
ATOM 679 O O . MET A 1 84 ? 3.012 -7.899 -8.036 1.00 86.00 84 MET A O 1
ATOM 683 N N . LEU A 1 85 ? 3.737 -9.036 -9.837 1.00 81.56 85 LEU A N 1
ATOM 684 C CA . LEU A 1 85 ? 2.429 -9.574 -10.199 1.00 81.56 85 LEU A CA 1
ATOM 685 C C . LEU A 1 85 ? 1.848 -10.449 -9.092 1.00 81.56 85 LEU A C 1
ATOM 687 O O . LEU A 1 85 ? 0.683 -10.268 -8.749 1.00 81.56 85 LEU A O 1
ATOM 691 N N . LEU A 1 86 ? 2.637 -11.363 -8.523 1.00 81.88 86 LEU A N 1
ATOM 692 C CA . LEU A 1 86 ? 2.194 -12.218 -7.419 1.00 81.88 86 LEU A CA 1
ATOM 693 C C . LEU A 1 86 ? 1.801 -11.382 -6.198 1.00 81.88 86 LEU A C 1
ATOM 695 O O . LEU A 1 86 ? 0.707 -11.557 -5.667 1.00 81.88 86 LEU A O 1
ATOM 699 N N . THR A 1 87 ? 2.630 -10.405 -5.825 1.00 85.25 87 THR A N 1
ATOM 700 C CA . THR A 1 87 ? 2.356 -9.514 -4.687 1.00 85.25 87 THR A CA 1
ATOM 701 C C . THR A 1 87 ? 1.064 -8.721 -4.890 1.00 85.25 87 THR A C 1
ATOM 703 O O . THR A 1 87 ? 0.190 -8.705 -4.021 1.00 85.25 87 THR A O 1
ATOM 706 N N . CYS A 1 88 ? 0.911 -8.076 -6.050 1.00 84.50 88 CYS A N 1
ATOM 707 C CA . CYS A 1 88 ? -0.285 -7.296 -6.371 1.00 84.50 88 CYS A CA 1
ATOM 708 C C . CYS A 1 88 ? -1.528 -8.178 -6.427 1.00 84.50 88 CYS A C 1
ATOM 710 O O . CYS A 1 88 ? -2.600 -7.790 -5.957 1.00 84.50 88 CYS A O 1
ATOM 712 N N . TYR A 1 89 ? -1.381 -9.370 -7.000 1.00 80.06 89 TYR A N 1
ATOM 713 C CA . TYR A 1 89 ? -2.455 -10.329 -7.121 1.00 80.06 89 TYR A CA 1
ATOM 714 C C . TYR A 1 89 ? -2.987 -10.754 -5.751 1.00 80.06 89 TYR A C 1
ATOM 716 O O . TYR A 1 89 ? -4.183 -10.622 -5.485 1.00 80.06 89 TYR A O 1
ATOM 724 N N . GLU A 1 90 ? -2.108 -11.236 -4.878 1.00 86.12 90 GLU A N 1
ATOM 725 C CA . GLU A 1 90 ? -2.470 -11.696 -3.540 1.00 86.12 90 GLU A CA 1
ATOM 726 C C . GLU A 1 90 ? -3.116 -10.575 -2.726 1.00 86.12 90 GLU A C 1
ATOM 728 O O . GLU A 1 90 ? -4.184 -10.775 -2.142 1.00 86.12 90 GLU A O 1
ATOM 733 N N . ALA A 1 91 ? -2.530 -9.377 -2.763 1.00 87.44 91 ALA A N 1
ATOM 734 C CA . ALA A 1 91 ? -3.060 -8.199 -2.091 1.00 87.44 91 ALA A CA 1
ATOM 735 C C . ALA A 1 91 ? -4.481 -7.858 -2.578 1.00 87.44 91 ALA A C 1
ATOM 737 O O . ALA A 1 91 ? -5.385 -7.652 -1.767 1.00 87.44 91 ALA A O 1
ATOM 738 N N . VAL A 1 92 ? -4.744 -7.899 -3.888 1.00 82.50 92 VAL A N 1
ATOM 739 C CA . VAL A 1 92 ? -6.108 -7.705 -4.404 1.00 82.50 92 VAL A CA 1
ATOM 740 C C . VAL A 1 92 ? -7.062 -8.808 -3.961 1.00 82.50 92 VAL A C 1
ATOM 742 O O . VAL A 1 92 ? -8.196 -8.502 -3.592 1.00 82.50 92 VAL A O 1
ATOM 745 N N . GLN A 1 93 ? -6.643 -10.074 -3.950 1.00 82.88 93 GLN A N 1
ATOM 746 C CA . GLN A 1 93 ? -7.518 -11.151 -3.474 1.00 82.88 93 GLN A CA 1
ATOM 747 C C . GLN A 1 93 ? -7.911 -10.962 -2.010 1.00 82.88 93 GLN A C 1
ATOM 749 O O . GLN A 1 93 ? -9.084 -11.135 -1.671 1.00 82.88 93 GLN A O 1
ATOM 754 N N . GLN A 1 94 ? -6.977 -10.542 -1.152 1.00 88.00 94 GLN A N 1
ATOM 755 C CA . GLN A 1 94 ? -7.300 -10.213 0.236 1.00 88.00 94 GLN A CA 1
ATOM 756 C C . GLN A 1 94 ? -8.231 -8.997 0.321 1.00 88.00 94 GLN A C 1
ATOM 758 O O . GLN A 1 94 ? -9.239 -9.045 1.029 1.00 88.00 94 GLN A O 1
ATOM 763 N N . ALA A 1 95 ? -7.978 -7.939 -0.455 1.00 85.38 95 ALA A N 1
ATOM 764 C CA . ALA A 1 95 ? -8.853 -6.767 -0.495 1.00 85.38 95 ALA A CA 1
ATOM 765 C C . ALA A 1 95 ? -10.295 -7.136 -0.900 1.00 85.38 95 ALA A C 1
ATOM 767 O O . ALA A 1 95 ? -11.261 -6.706 -0.264 1.00 85.38 95 ALA A O 1
ATOM 768 N N . VAL A 1 96 ? -10.467 -7.991 -1.913 1.00 79.88 96 VAL A N 1
ATOM 769 C CA . VAL A 1 96 ? -11.783 -8.485 -2.352 1.00 79.88 96 VAL A CA 1
ATOM 770 C C . VAL A 1 96 ? -12.438 -9.345 -1.268 1.00 79.88 96 VAL A C 1
ATOM 772 O O . VAL A 1 96 ? -13.577 -9.081 -0.883 1.00 79.88 96 VAL A O 1
ATOM 775 N N . LYS A 1 97 ? -11.718 -10.325 -0.713 1.00 82.62 97 LYS A N 1
ATOM 776 C CA . LYS A 1 97 ? -12.209 -11.199 0.367 1.00 82.62 97 LYS A CA 1
ATOM 777 C C . LYS A 1 97 ? -12.747 -10.397 1.556 1.00 82.62 97 LYS A C 1
ATOM 779 O O . LYS A 1 97 ? -13.833 -10.678 2.075 1.00 82.62 97 LYS A O 1
ATOM 784 N N . HIS A 1 98 ? -12.012 -9.371 1.971 1.00 81.38 98 HIS A N 1
ATOM 785 C CA . HIS A 1 98 ? -12.374 -8.555 3.123 1.00 81.38 98 HIS A CA 1
ATOM 786 C C . HIS A 1 98 ? -13.421 -7.479 2.800 1.00 81.38 98 HIS A C 1
ATOM 788 O O . HIS A 1 98 ? -14.267 -7.181 3.643 1.00 81.38 98 HIS A O 1
ATOM 794 N N . SER A 1 99 ? -13.467 -6.964 1.566 1.00 74.00 99 SER A N 1
ATOM 795 C CA . SER A 1 99 ? -14.517 -6.024 1.145 1.00 74.00 99 SER A CA 1
ATOM 796 C C . SER A 1 99 ? -15.895 -6.687 1.048 1.00 74.00 99 SER A C 1
ATOM 798 O O . SER A 1 99 ? -16.877 -6.103 1.496 1.00 74.00 99 SER A O 1
ATOM 800 N N . VAL A 1 100 ? -15.991 -7.933 0.571 1.00 61.06 100 VAL A N 1
ATOM 801 C CA . VAL A 1 100 ? -17.261 -8.689 0.535 1.00 61.06 100 VAL A CA 1
ATOM 802 C C . VAL A 1 100 ? -17.786 -8.982 1.946 1.00 61.06 100 VAL A C 1
ATOM 804 O O . VAL A 1 100 ? -18.995 -8.949 2.183 1.00 61.06 100 VAL A O 1
ATOM 807 N N . THR A 1 101 ? -16.884 -9.197 2.906 1.00 56.25 101 THR A N 1
ATOM 808 C CA . THR A 1 101 ? -17.240 -9.366 4.325 1.00 56.25 101 THR A CA 1
ATOM 809 C C . THR A 1 101 ? -17.830 -8.073 4.907 1.00 56.25 101 THR A C 1
ATOM 811 O O . THR A 1 101 ? -18.842 -8.118 5.605 1.00 56.25 101 THR A O 1
ATOM 814 N N . LEU A 1 102 ? -17.268 -6.913 4.547 1.00 52.97 102 LEU A N 1
ATOM 815 C CA . LEU A 1 102 ? -17.776 -5.588 4.927 1.00 52.97 102 LEU A CA 1
ATOM 816 C C . LEU A 1 102 ? -19.103 -5.227 4.232 1.00 52.97 102 LEU A C 1
ATOM 818 O O . LEU A 1 102 ? -19.975 -4.613 4.842 1.00 52.97 102 LEU A O 1
ATOM 822 N N . LEU A 1 103 ? -19.306 -5.646 2.980 1.00 45.97 103 LEU A N 1
ATOM 823 C CA . LEU A 1 103 ? -20.542 -5.397 2.224 1.00 45.97 103 LEU A CA 1
ATOM 824 C C . LEU A 1 103 ? -21.756 -6.157 2.775 1.00 45.97 103 LEU A C 1
ATOM 826 O O . LEU A 1 103 ? -22.885 -5.685 2.644 1.00 45.97 103 LEU A O 1
ATOM 830 N N . ARG A 1 104 ? -21.542 -7.308 3.426 1.00 41.91 104 ARG A N 1
ATOM 831 C CA . ARG A 1 104 ? -22.605 -8.019 4.155 1.00 41.91 104 ARG A CA 1
ATOM 832 C C . ARG A 1 104 ? -23.051 -7.280 5.422 1.00 41.91 104 ARG A C 1
ATOM 834 O O . ARG A 1 104 ? -24.180 -7.493 5.852 1.00 41.91 104 ARG A O 1
ATOM 841 N N . SER A 1 105 ? -22.211 -6.411 5.9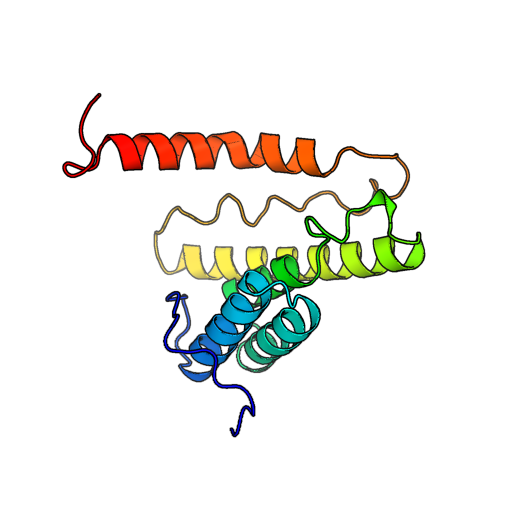95 1.00 38.34 105 SER A N 1
ATOM 842 C CA . SER A 1 105 ? -22.526 -5.650 7.213 1.00 38.34 105 SER A CA 1
ATOM 843 C C . SER A 1 105 ? -22.939 -4.194 6.956 1.00 38.34 105 SER A C 1
ATOM 845 O O . SER A 1 105 ? -23.679 -3.634 7.765 1.00 38.34 105 SER A O 1
ATOM 847 N N . LYS A 1 106 ? -22.540 -3.571 5.833 1.00 40.12 106 LYS A N 1
ATOM 848 C CA . LYS A 1 106 ? -22.983 -2.223 5.423 1.00 40.12 106 LYS A CA 1
ATOM 849 C C . LYS A 1 106 ? -23.180 -2.104 3.902 1.00 40.12 106 LYS A C 1
ATOM 851 O O . LYS A 1 106 ? -22.271 -2.368 3.119 1.00 40.12 106 LYS A O 1
ATOM 856 N N . LYS A 1 107 ? -24.358 -1.619 3.479 1.00 37.88 107 LYS A N 1
ATOM 857 C CA . LYS A 1 107 ? -24.687 -1.274 2.079 1.00 37.88 107 LYS A CA 1
ATOM 858 C C . LYS A 1 107 ? -23.873 -0.057 1.607 1.00 37.88 107 LYS A C 1
ATOM 860 O O . LYS A 1 107 ? -24.331 1.058 1.809 1.00 37.88 107 LYS A O 1
ATOM 865 N N . HIS A 1 108 ? -22.735 -0.229 0.928 1.00 40.44 108 HIS A N 1
ATOM 866 C CA . HIS A 1 108 ? -22.146 0.850 0.110 1.00 40.44 108 HIS A CA 1
ATOM 867 C C . HIS A 1 108 ? -21.460 0.335 -1.168 1.00 40.44 108 HIS A C 1
ATOM 869 O O . HIS A 1 108 ? -20.705 -0.626 -1.154 1.00 40.44 108 HIS A O 1
ATOM 875 N N . SER A 1 109 ? -21.743 1.006 -2.288 1.00 37.69 109 SER A N 1
ATOM 876 C CA . SER A 1 109 ? -21.640 0.499 -3.669 1.00 37.69 109 SER A CA 1
ATOM 877 C C . SER A 1 109 ? -20.327 0.806 -4.424 1.00 37.69 109 SER A C 1
ATOM 879 O O . SER A 1 109 ? -20.292 0.669 -5.645 1.00 37.69 109 SER A O 1
ATOM 881 N N . SER A 1 110 ? -19.237 1.235 -3.782 1.00 38.03 110 SER A N 1
ATOM 882 C CA . SER A 1 110 ? -18.099 1.851 -4.506 1.00 38.03 110 SER A CA 1
ATOM 883 C C . SER A 1 110 ? -16.847 0.979 -4.722 1.00 38.03 110 SER A C 1
ATOM 885 O O . SER A 1 110 ? -15.821 1.500 -5.145 1.00 38.03 110 SER A O 1
ATOM 887 N N . TRP A 1 111 ? -16.895 -0.337 -4.487 1.00 41.06 111 TRP A N 1
ATOM 888 C CA . TRP A 1 111 ? -15.696 -1.206 -4.522 1.00 41.06 111 TRP A CA 1
ATOM 889 C C . TRP A 1 111 ? -15.403 -1.899 -5.864 1.00 41.06 111 TRP A C 1
ATOM 891 O O . TRP A 1 111 ? -14.436 -2.649 -5.969 1.00 41.06 111 TRP A O 1
ATOM 901 N N . HIS A 1 112 ? -16.198 -1.647 -6.908 1.00 37.75 112 HIS A N 1
ATOM 902 C CA . HIS A 1 112 ? -16.147 -2.427 -8.155 1.00 37.75 112 HIS A CA 1
ATOM 903 C C . HIS A 1 112 ? -14.828 -2.315 -8.948 1.00 37.75 112 HIS A C 1
ATOM 905 O O . HIS A 1 112 ? -14.548 -3.191 -9.759 1.00 37.75 112 HIS A O 1
ATOM 911 N N . CYS A 1 113 ? -13.992 -1.299 -8.698 1.00 35.31 113 CYS A N 1
ATOM 912 C CA . CYS A 1 113 ? -12.678 -1.193 -9.347 1.00 35.31 113 CYS A CA 1
ATOM 913 C C . CYS A 1 113 ? -11.570 -2.006 -8.663 1.00 35.31 113 CYS A C 1
ATOM 915 O O . CYS A 1 113 ? -10.520 -2.211 -9.261 1.00 35.31 113 CYS A O 1
ATOM 917 N N . LEU A 1 114 ? -11.763 -2.480 -7.427 1.00 43.06 114 LEU A N 1
ATOM 918 C CA . LEU A 1 114 ? -10.704 -3.201 -6.713 1.00 43.06 114 LEU A CA 1
ATOM 919 C C . LEU A 1 114 ? -10.530 -4.649 -7.176 1.00 43.06 114 LEU A C 1
ATOM 921 O O . LEU A 1 114 ? -9.435 -5.189 -7.088 1.00 43.06 114 LEU A O 1
ATOM 925 N N . SER A 1 115 ? -11.582 -5.277 -7.699 1.00 39.91 115 SER A N 1
ATOM 926 C CA . SER A 1 115 ? -11.556 -6.662 -8.190 1.00 39.91 115 SER A CA 1
ATOM 927 C C . SER A 1 115 ? -10.911 -6.821 -9.574 1.00 39.91 115 SER A C 1
ATOM 929 O O . SER A 1 115 ? -10.895 -7.918 -10.128 1.00 39.91 115 SER A O 1
ATOM 931 N N . VAL A 1 116 ? -10.384 -5.737 -10.148 1.00 38.62 116 VAL A N 1
ATOM 932 C CA . VAL A 1 116 ? -10.001 -5.636 -11.566 1.00 38.62 116 VAL A CA 1
ATOM 933 C C . VAL A 1 116 ? -8.676 -6.332 -11.898 1.00 38.62 116 VAL A C 1
ATOM 935 O O . VAL A 1 116 ? -8.390 -6.575 -13.066 1.00 38.62 116 VAL A O 1
ATOM 938 N N . ILE A 1 117 ? -7.905 -6.767 -10.901 1.00 43.81 117 ILE A N 1
ATOM 939 C CA . ILE A 1 117 ? -6.598 -7.410 -11.110 1.00 43.81 117 ILE A CA 1
ATOM 940 C C . ILE A 1 117 ? -6.739 -8.937 -11.305 1.00 43.81 117 ILE A C 1
ATOM 942 O O . ILE A 1 117 ? -6.046 -9.743 -10.681 1.00 43.81 117 ILE A O 1
ATOM 946 N N . HIS A 1 118 ? -7.668 -9.387 -12.158 1.00 40.50 118 HIS A N 1
ATOM 947 C CA . HIS A 1 118 ? -7.758 -10.814 -12.470 1.00 40.50 118 HIS A CA 1
ATOM 948 C C . HIS A 1 118 ? -8.275 -11.161 -13.871 1.00 40.50 118 HIS A C 1
ATOM 950 O O . HIS A 1 118 ? -9.348 -10.684 -14.245 1.00 40.50 118 HIS A O 1
ATOM 956 N N . PRO A 1 119 ? -7.516 -11.985 -14.645 1.00 45.62 119 PRO A N 1
ATOM 957 C CA . PRO A 1 119 ? -6.788 -13.187 -14.187 1.00 45.62 119 PRO A CA 1
ATOM 958 C C . PRO A 1 119 ? -5.262 -13.213 -14.487 1.00 45.62 119 PRO A C 1
ATOM 960 O O . PRO A 1 119 ? -4.843 -13.447 -15.616 1.00 45.62 119 PRO A O 1
ATOM 963 N N . ILE A 1 120 ? -4.409 -13.073 -13.461 1.00 46.88 120 ILE A N 1
ATOM 964 C CA . ILE A 1 120 ? -2.943 -12.867 -13.594 1.00 46.88 120 ILE A CA 1
ATOM 965 C C . ILE A 1 120 ? -2.113 -14.124 -13.915 1.00 46.88 120 ILE A C 1
ATOM 967 O O . ILE A 1 120 ? -1.060 -14.018 -14.540 1.00 46.88 120 ILE A O 1
ATOM 971 N N . ARG A 1 121 ? -2.552 -15.336 -13.555 1.00 34.78 121 ARG A N 1
ATOM 972 C CA . ARG A 1 121 ? -1.640 -16.499 -13.599 1.00 34.78 121 ARG A CA 1
ATOM 973 C C . ARG A 1 121 ? -1.273 -16.984 -15.012 1.00 34.78 121 ARG A C 1
ATOM 975 O O . ARG A 1 121 ? -0.240 -17.617 -15.183 1.00 34.78 121 ARG A O 1
ATOM 982 N N . SER A 1 122 ? -2.094 -16.697 -16.027 1.00 36.06 122 SER A N 1
ATOM 983 C CA . SER A 1 122 ? -1.862 -17.168 -17.410 1.00 36.06 122 SER A CA 1
ATOM 984 C C . SER A 1 122 ? -1.260 -16.114 -18.350 1.00 36.06 122 SER A C 1
ATOM 986 O O . SER A 1 122 ? -0.847 -16.445 -19.462 1.00 36.06 122 SER A O 1
ATOM 988 N N . LEU A 1 123 ? -1.190 -14.853 -17.911 1.00 44.44 123 LEU A N 1
ATOM 989 C CA . LEU A 1 123 ? -0.905 -13.693 -18.764 1.00 44.44 123 LEU A CA 1
ATOM 990 C C . LEU A 1 123 ? 0.580 -13.295 -18.805 1.00 44.44 123 LEU A C 1
ATOM 992 O O . LEU A 1 123 ? 0.993 -12.619 -19.744 1.00 44.44 123 LEU A O 1
ATOM 996 N N . VAL A 1 124 ? 1.403 -13.810 -17.882 1.00 47.38 124 VAL A N 1
ATOM 997 C CA . VAL A 1 124 ? 2.869 -13.593 -17.824 1.00 47.38 124 VAL A CA 1
ATOM 998 C C . VAL A 1 124 ? 3.571 -13.937 -19.150 1.00 47.38 124 VAL A C 1
ATOM 1000 O O . VAL A 1 124 ? 4.631 -13.408 -19.458 1.00 47.38 124 VAL A O 1
ATOM 1003 N N . ARG A 1 125 ? 2.968 -14.794 -19.985 1.00 39.22 125 ARG A N 1
ATOM 1004 C CA . ARG A 1 125 ? 3.573 -15.300 -21.225 1.00 39.22 125 ARG A CA 1
ATOM 1005 C C . ARG A 1 125 ? 3.291 -14.497 -22.498 1.00 39.22 125 ARG A C 1
ATOM 1007 O O . ARG A 1 125 ? 3.863 -14.839 -23.527 1.00 39.22 125 ARG A O 1
ATOM 1014 N N . LYS A 1 126 ? 2.377 -13.520 -22.491 1.00 45.28 126 LYS A N 1
ATOM 1015 C CA . LYS A 1 126 ? 1.718 -13.069 -23.736 1.00 45.28 126 LYS A CA 1
ATOM 1016 C C . LYS A 1 126 ? 1.931 -11.608 -24.154 1.00 45.28 126 LYS A C 1
ATOM 1018 O O . LYS A 1 126 ? 1.123 -11.128 -24.938 1.00 45.28 126 LYS A O 1
ATOM 1023 N N . ASN A 1 127 ? 2.997 -10.926 -23.713 1.00 48.62 127 ASN A N 1
ATOM 1024 C CA . ASN A 1 127 ? 3.301 -9.539 -24.133 1.00 48.62 127 ASN A CA 1
ATOM 1025 C C . ASN A 1 127 ? 2.053 -8.631 -24.100 1.00 48.62 127 ASN A C 1
ATOM 1027 O O . ASN A 1 127 ? 1.630 -8.097 -25.125 1.00 48.62 127 ASN A 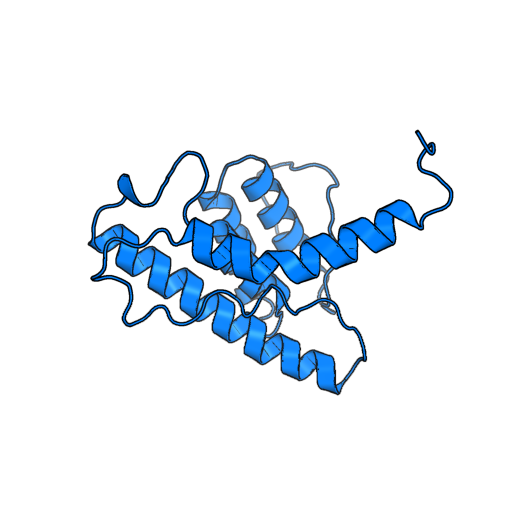O 1
ATOM 1031 N N . LEU A 1 128 ? 1.381 -8.549 -22.950 1.00 52.22 128 LEU A N 1
ATOM 1032 C CA . LEU A 1 128 ? 0.095 -7.861 -22.873 1.00 52.22 128 LEU A CA 1
ATOM 1033 C C . LEU A 1 128 ? 0.230 -6.355 -22.689 1.00 52.22 128 LEU A C 1
ATOM 1035 O O . LEU A 1 128 ? 1.096 -5.870 -21.974 1.00 52.22 128 LEU A O 1
ATOM 1039 N N . LYS A 1 129 ? -0.726 -5.635 -23.274 1.00 62.81 129 LYS A N 1
ATOM 1040 C CA . LYS A 1 129 ? -1.086 -4.272 -22.894 1.00 62.81 129 LYS A CA 1
ATOM 1041 C C . LYS A 1 129 ? -1.982 -4.336 -21.652 1.00 62.81 129 LYS A C 1
ATOM 1043 O O . LYS A 1 129 ? -3.206 -4.277 -21.742 1.00 62.81 129 LYS A O 1
ATOM 1048 N N . TRP A 1 130 ? -1.373 -4.586 -20.494 1.00 60.38 130 TRP A N 1
ATOM 1049 C CA . TRP A 1 130 ? -2.075 -4.735 -19.207 1.00 60.38 130 TRP A CA 1
ATOM 1050 C C . TRP A 1 130 ? -2.844 -3.465 -18.830 1.00 60.38 130 TRP A C 1
ATOM 1052 O O . TRP A 1 130 ? -3.939 -3.542 -18.270 1.00 60.38 130 TRP A O 1
ATOM 1062 N N . ASP A 1 131 ? -2.288 -2.314 -19.205 1.00 62.88 131 ASP A N 1
ATOM 1063 C CA . ASP A 1 131 ? -2.854 -0.997 -18.935 1.00 62.88 131 ASP A CA 1
ATOM 1064 C C . ASP A 1 131 ? -4.161 -0.768 -19.704 1.00 62.88 131 ASP A C 1
ATOM 1066 O O . ASP A 1 131 ? -5.107 -0.222 -19.137 1.00 62.88 131 ASP A O 1
ATOM 1070 N N . ASP A 1 132 ? -4.268 -1.277 -20.938 1.00 65.88 132 ASP A N 1
ATOM 1071 C CA . ASP A 1 132 ? -5.496 -1.199 -21.742 1.00 65.88 132 ASP A CA 1
ATOM 1072 C C . ASP A 1 132 ? -6.622 -2.019 -21.094 1.00 65.88 132 ASP A C 1
ATOM 1074 O O . ASP A 1 132 ? -7.726 -1.517 -20.885 1.00 65.88 132 ASP A O 1
ATOM 1078 N N . ALA A 1 133 ? -6.335 -3.261 -20.684 1.00 62.06 133 ALA A N 1
ATOM 1079 C CA . ALA A 1 133 ? -7.320 -4.127 -20.029 1.00 62.06 133 ALA A CA 1
ATOM 1080 C C . ALA A 1 133 ? -7.786 -3.566 -18.671 1.00 62.06 133 ALA A C 1
ATOM 1082 O O . ALA A 1 133 ? -8.961 -3.682 -18.302 1.00 62.06 133 ALA A O 1
ATOM 1083 N N . TYR A 1 134 ? -6.873 -2.943 -17.921 1.00 57.78 134 TYR A N 1
ATOM 1084 C CA . TYR A 1 134 ? -7.202 -2.211 -16.701 1.00 57.78 134 TYR A CA 1
ATOM 1085 C C . TYR A 1 134 ? -8.086 -0.987 -16.998 1.00 57.78 134 TYR A C 1
ATOM 1087 O O . TYR A 1 134 ? -9.125 -0.808 -16.349 1.00 57.78 134 TYR A O 1
ATOM 1095 N N . ALA A 1 135 ? -7.710 -0.172 -17.989 1.00 61.59 135 ALA A N 1
ATOM 1096 C CA . ALA A 1 135 ? -8.427 1.038 -18.383 1.00 61.59 135 ALA A CA 1
ATOM 1097 C C . ALA A 1 135 ? -9.852 0.735 -18.868 1.00 61.59 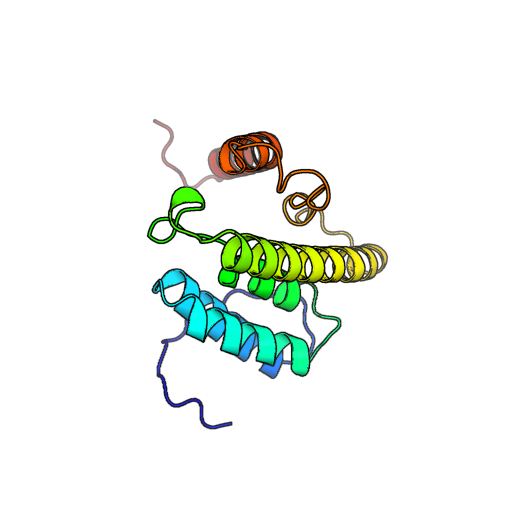135 ALA A C 1
ATOM 1099 O O . ALA A 1 135 ? -10.804 1.353 -18.383 1.00 61.59 135 ALA A O 1
ATOM 1100 N N . GLU A 1 136 ? -10.022 -0.262 -19.740 1.00 63.16 136 GLU A N 1
ATOM 1101 C CA . GLU A 1 136 ? -11.329 -0.726 -20.225 1.00 63.16 136 GLU A CA 1
ATOM 1102 C C . GLU A 1 136 ? -12.250 -1.130 -19.070 1.00 63.16 136 GLU A C 1
ATOM 1104 O O . GLU A 1 136 ? -13.426 -0.764 -19.031 1.00 63.16 136 GLU A O 1
ATOM 1109 N N . ARG A 1 137 ? -11.721 -1.848 -18.076 1.00 57.44 137 ARG A N 1
ATOM 1110 C CA . ARG A 1 137 ? -12.528 -2.330 -16.951 1.00 57.44 137 ARG A CA 1
ATOM 1111 C C . ARG A 1 137 ? -12.872 -1.232 -15.941 1.00 57.44 137 ARG A C 1
ATOM 1113 O O . ARG A 1 137 ? -13.902 -1.323 -15.272 1.00 57.44 137 ARG A O 1
ATOM 1120 N N . CYS A 1 138 ? -12.053 -0.187 -15.838 1.00 51.91 138 CYS A N 1
ATOM 1121 C CA . CYS A 1 138 ? -12.339 0.987 -15.010 1.00 51.91 138 CYS A CA 1
ATOM 1122 C C . CYS A 1 138 ? -13.302 1.977 -15.686 1.00 51.91 138 CYS A C 1
ATOM 1124 O O . CYS A 1 138 ? -13.934 2.785 -14.996 1.00 51.91 138 CYS A O 1
ATOM 1126 N N . GLU A 1 139 ? -13.446 1.906 -17.011 1.00 60.44 139 GLU A N 1
ATOM 1127 C CA . GLU A 1 139 ? -14.243 2.825 -17.825 1.00 60.44 139 GLU A CA 1
ATOM 1128 C C . GLU A 1 139 ? -15.682 3.042 -17.301 1.00 60.44 139 GLU A C 1
ATOM 1130 O O . GLU A 1 139 ? -16.097 4.202 -17.180 1.00 60.44 139 GLU A O 1
ATOM 1135 N N . PRO A 1 140 ? -16.451 2.005 -16.901 1.00 62.25 140 PRO A N 1
ATOM 1136 C CA . PRO A 1 140 ? -17.815 2.196 -16.405 1.00 62.25 140 PRO A CA 1
ATOM 1137 C C . PRO A 1 140 ? -17.868 3.010 -15.106 1.00 62.25 140 PRO A C 1
ATOM 1139 O O . PRO A 1 140 ? -18.728 3.880 -14.945 1.00 62.25 140 PRO A O 1
ATOM 1142 N N . SER A 1 141 ? -16.926 2.773 -14.191 1.00 51.88 141 SER A N 1
ATOM 1143 C CA . SER A 1 141 ? -16.828 3.495 -12.919 1.00 51.88 141 SER A CA 1
ATOM 1144 C C . SER A 1 141 ? -16.425 4.952 -13.127 1.00 51.88 141 SER A C 1
ATOM 1146 O O . SER A 1 141 ? -17.002 5.840 -12.501 1.00 51.88 141 SER A O 1
ATOM 1148 N N . ILE A 1 142 ? -15.491 5.213 -14.049 1.00 55.00 142 ILE A N 1
ATOM 1149 C CA . ILE A 1 142 ? -15.069 6.570 -14.426 1.00 55.00 142 ILE A CA 1
ATOM 1150 C C . ILE A 1 142 ? -16.239 7.333 -15.058 1.00 55.00 142 ILE A C 1
ATOM 1152 O O . ILE A 1 142 ? -16.515 8.471 -14.674 1.00 55.00 142 ILE A O 1
ATOM 1156 N N . LYS A 1 143 ? -16.982 6.703 -15.978 1.00 64.25 143 LYS A N 1
ATOM 1157 C CA . LYS A 1 143 ? -18.198 7.280 -16.576 1.00 64.25 143 LYS A CA 1
ATOM 1158 C C . LYS A 1 143 ? -19.247 7.611 -15.513 1.00 64.25 143 LYS A C 1
ATOM 1160 O O . LYS A 1 143 ? -19.874 8.666 -15.593 1.00 64.25 143 LYS A O 1
ATOM 1165 N N . ASN A 1 144 ? -19.425 6.748 -14.514 1.00 57.06 144 ASN A N 1
ATOM 1166 C CA . ASN A 1 144 ? -20.365 6.986 -13.420 1.00 57.06 144 ASN A CA 1
ATOM 1167 C C . ASN A 1 144 ? -19.917 8.153 -12.523 1.00 57.06 144 ASN A C 1
ATOM 1169 O O . ASN A 1 144 ? -20.697 9.062 -12.261 1.00 57.06 144 ASN A O 1
ATOM 1173 N N . PHE A 1 145 ? -18.639 8.193 -12.134 1.00 47.12 145 PHE A N 1
ATOM 1174 C CA . PHE A 1 145 ? -18.070 9.299 -11.359 1.00 47.12 145 PHE A CA 1
ATOM 1175 C C . PHE A 1 145 ? -18.175 10.641 -12.096 1.00 47.12 145 PHE A C 1
ATOM 1177 O O . PHE A 1 145 ? -18.569 11.642 -11.501 1.00 47.12 145 PHE A O 1
ATOM 1184 N N . ARG A 1 146 ? -17.910 10.657 -13.410 1.00 52.50 146 ARG A N 1
ATOM 1185 C CA . ARG A 1 146 ? -18.066 11.848 -14.257 1.00 52.50 146 ARG A CA 1
ATOM 1186 C C . ARG A 1 146 ? -19.506 12.357 -14.266 1.00 52.50 146 ARG A C 1
ATOM 1188 O O . ARG A 1 146 ? -19.705 13.557 -14.118 1.00 52.50 146 ARG A O 1
ATOM 1195 N N . LYS A 1 147 ? -20.497 11.465 -14.385 1.00 60.50 147 LYS A N 1
ATOM 1196 C CA . LYS A 1 147 ? -21.922 11.830 -14.297 1.00 60.50 147 LYS A CA 1
ATOM 1197 C C . LYS A 1 147 ? -22.262 12.451 -12.941 1.00 60.50 147 LYS A C 1
ATOM 1199 O O . LYS A 1 147 ? -22.914 13.492 -12.902 1.00 60.50 147 LYS A O 1
ATOM 1204 N N . THR A 1 148 ? -21.765 11.864 -11.851 1.00 56.00 148 THR A N 1
ATOM 1205 C CA . THR A 1 148 ? -21.934 12.407 -10.497 1.00 56.00 148 THR A CA 1
ATOM 1206 C C . THR A 1 148 ? -21.320 13.800 -10.372 1.00 56.00 148 THR A C 1
ATOM 1208 O O . THR A 1 148 ? -21.996 14.713 -9.905 1.00 56.00 148 THR A O 1
ATOM 1211 N N . LEU A 1 149 ? -20.092 14.008 -10.857 1.00 49.31 149 LEU A N 1
ATOM 1212 C CA . LEU A 1 149 ? -19.438 15.321 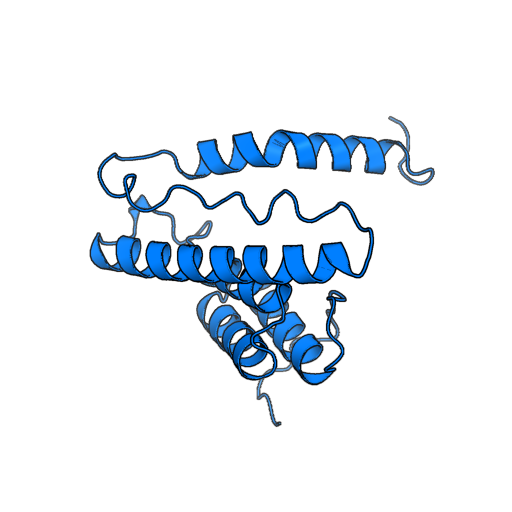-10.851 1.00 49.31 149 LEU A CA 1
ATOM 1213 C C . LEU A 1 149 ? -20.235 16.369 -11.635 1.00 49.31 149 LEU A C 1
ATOM 1215 O O . LEU A 1 149 ? -20.464 17.459 -11.126 1.00 49.31 149 LEU A O 1
ATOM 1219 N N . THR A 1 150 ? -20.727 16.033 -12.830 1.00 58.28 150 THR A N 1
ATOM 1220 C CA . THR A 1 150 ? -21.550 16.951 -13.640 1.00 58.28 150 THR A CA 1
ATOM 1221 C C . THR A 1 150 ? -22.930 17.242 -13.043 1.00 58.28 150 THR A C 1
ATOM 1223 O O . THR A 1 150 ? -23.598 18.171 -13.485 1.00 58.28 150 THR A O 1
ATOM 1226 N N . SER A 1 151 ? -23.366 16.460 -12.050 1.00 51.00 151 SER A N 1
ATOM 1227 C CA . SER A 1 151 ? -24.625 16.670 -11.323 1.00 51.00 151 SER A CA 1
ATOM 1228 C C . SER A 1 151 ? -24.463 17.474 -10.025 1.00 51.00 151 SER A C 1
ATOM 1230 O O . SER A 1 151 ? -25.464 17.821 -9.399 1.00 51.00 151 SER A O 1
ATOM 1232 N N . LEU A 1 152 ? -23.226 17.791 -9.616 1.00 41.69 152 LEU A N 1
ATOM 1233 C CA . LEU A 1 152 ? -22.966 18.631 -8.448 1.00 41.69 152 LEU A CA 1
ATOM 1234 C C . LEU A 1 152 ? -23.227 20.111 -8.788 1.00 41.69 152 LEU A C 1
ATOM 1236 O O . LEU A 1 152 ? -22.706 20.606 -9.788 1.00 41.69 152 LEU A O 1
ATOM 1240 N N . PRO A 1 153 ? -23.966 20.858 -7.946 1.00 53.34 153 PRO A N 1
ATOM 1241 C CA . PRO A 1 153 ? -24.398 22.230 -8.239 1.00 53.34 153 PRO A CA 1
ATOM 1242 C C . PRO A 1 153 ? -23.274 23.288 -8.263 1.00 53.34 153 PRO A C 1
ATOM 1244 O O . PRO A 1 153 ? -23.568 24.466 -8.435 1.00 53.34 153 PRO A O 1
ATOM 1247 N N . TYR A 1 154 ? -22.004 22.894 -8.109 1.00 47.78 154 TYR A N 1
ATOM 1248 C CA . TYR A 1 154 ? -20.862 23.802 -7.923 1.00 47.78 154 TYR A CA 1
ATOM 1249 C C . TYR A 1 154 ? -19.798 23.771 -9.033 1.00 47.78 154 TYR A C 1
ATOM 1251 O O . TYR A 1 154 ? -18.755 24.401 -8.880 1.00 47.78 154 TYR A O 1
ATOM 1259 N N . LEU A 1 155 ? -20.032 23.096 -10.163 1.00 39.50 155 LEU A N 1
ATOM 1260 C CA . LEU A 1 155 ? -19.166 23.244 -11.339 1.00 39.50 155 LEU A CA 1
ATOM 1261 C C . LEU A 1 155 ? -19.820 24.200 -12.348 1.00 39.50 155 LEU A C 1
ATOM 1263 O O . LEU A 1 155 ? -20.993 24.002 -12.679 1.00 39.50 155 LEU A O 1
ATOM 1267 N N . PRO A 1 156 ? -19.110 25.239 -12.835 1.00 40.59 156 PRO A N 1
ATOM 1268 C CA . PRO A 1 156 ? -19.666 26.140 -13.833 1.00 40.59 156 PRO A CA 1
ATOM 1269 C C . PRO A 1 156 ? -20.010 25.330 -15.085 1.00 40.59 156 PRO A C 1
ATOM 1271 O O . PRO A 1 156 ? -19.155 24.648 -15.652 1.00 40.59 156 PRO A O 1
ATOM 1274 N N . ARG A 1 157 ? -21.285 25.376 -15.484 1.00 41.59 157 ARG A N 1
ATOM 1275 C CA . ARG A 1 157 ? -21.729 24.856 -16.778 1.00 41.59 157 ARG A CA 1
ATOM 1276 C C . ARG A 1 157 ? -21.067 25.716 -17.856 1.00 41.59 157 ARG A C 1
ATOM 1278 O O . ARG A 1 157 ? -21.322 26.918 -17.885 1.00 41.59 157 ARG A O 1
ATOM 1285 N N . GLN A 1 158 ? -20.185 25.113 -18.653 1.00 46.72 158 GLN A N 1
ATOM 1286 C CA . GLN A 1 158 ? -19.752 25.687 -19.930 1.00 46.72 158 GLN A CA 1
ATOM 1287 C C . GLN A 1 158 ? -20.877 25.555 -20.953 1.00 46.72 158 GLN A C 1
ATOM 1289 O O . GLN A 1 158 ? -21.581 24.517 -20.902 1.00 46.72 158 GLN A O 1
#

Foldseek 3Di:
DCDPDDLPDAFDDFPDPDVQLRVLQRQLVSCVVVVNLPVSLVSLVVSCVVPVLRLSSLLSNLSSLAADPVGDPVNDDLVSNVVSLVRNVVSLVSSVVSVVVVCVVDPDDQCQLSNQSPDRPPCSPPPDPVVVSSCVSCVVVVVVVVVVVVPDPPDDDD

pLDDT: mean 73.97, std 20.74, range [34.78, 97.81]